Protein AF-A0A438KE58-F1 (afdb_monomer)

Structure (mmCIF, N/CA/C/O backbone):
data_AF-A0A438KE58-F1
#
_entry.id   AF-A0A438KE58-F1
#
loop_
_atom_site.group_PDB
_atom_site.id
_atom_site.type_symbol
_atom_site.label_atom_id
_atom_site.label_alt_id
_atom_site.label_comp_id
_atom_site.label_asym_id
_atom_site.label_entity_id
_atom_site.label_seq_id
_atom_site.pdbx_PDB_ins_code
_atom_site.Cartn_x
_atom_site.Cartn_y
_atom_site.Cartn_z
_atom_site.occupancy
_atom_site.B_iso_or_equiv
_atom_site.auth_seq_id
_atom_site.auth_comp_id
_atom_site.auth_asym_id
_atom_site.auth_atom_id
_atom_site.pdbx_PDB_model_num
ATOM 1 N N . MET A 1 1 ? 18.081 -10.574 -19.092 1.00 64.62 1 MET A N 1
ATOM 2 C CA . MET A 1 1 ? 17.105 -9.478 -18.842 1.00 64.62 1 MET A CA 1
ATOM 3 C C . MET A 1 1 ? 16.365 -9.572 -17.495 1.00 64.62 1 MET A C 1
ATOM 5 O O . MET A 1 1 ? 16.277 -8.553 -16.825 1.00 64.62 1 MET A O 1
ATOM 9 N N . LYS A 1 2 ? 15.866 -10.739 -17.042 1.00 71.25 2 LYS A N 1
ATOM 10 C CA . LYS A 1 2 ? 15.137 -10.864 -15.750 1.00 71.25 2 LYS A CA 1
ATOM 11 C C . LYS A 1 2 ? 15.955 -10.481 -14.502 1.00 71.25 2 LYS A C 1
ATOM 13 O O . LYS A 1 2 ? 15.440 -9.783 -13.637 1.00 71.25 2 LYS A O 1
ATOM 18 N N . LEU A 1 3 ? 17.229 -10.877 -14.424 1.00 78.62 3 LEU A N 1
ATOM 19 C CA . LEU A 1 3 ? 18.096 -10.576 -13.270 1.00 78.62 3 LEU A CA 1
ATOM 20 C C . LEU A 1 3 ? 18.313 -9.066 -13.069 1.00 78.62 3 LEU A C 1
ATOM 22 O O . LEU A 1 3 ? 18.179 -8.574 -11.955 1.00 78.62 3 LEU A O 1
ATOM 26 N N . TRP A 1 4 ? 18.530 -8.315 -14.153 1.00 78.19 4 TRP A N 1
ATOM 27 C CA . TRP A 1 4 ? 18.655 -6.851 -14.127 1.00 78.19 4 TRP A CA 1
ATOM 28 C C . TRP A 1 4 ? 17.380 -6.149 -13.632 1.00 78.19 4 TRP A C 1
ATOM 30 O O . TRP A 1 4 ? 17.443 -5.178 -12.875 1.00 78.19 4 TRP A O 1
ATOM 40 N N . ARG A 1 5 ? 16.198 -6.665 -13.999 1.00 79.38 5 ARG A N 1
ATOM 41 C CA . ARG A 1 5 ? 14.911 -6.153 -13.493 1.00 79.38 5 ARG A CA 1
ATOM 42 C C . ARG A 1 5 ? 14.758 -6.398 -11.993 1.00 79.38 5 ARG A C 1
ATOM 44 O O . ARG A 1 5 ? 14.401 -5.480 -11.264 1.00 79.38 5 ARG A O 1
ATOM 51 N N . ARG A 1 6 ? 15.112 -7.598 -11.526 1.00 80.19 6 ARG A N 1
ATOM 52 C CA . ARG A 1 6 ? 15.089 -7.944 -10.096 1.00 80.19 6 ARG A CA 1
ATOM 53 C C . ARG A 1 6 ? 16.071 -7.100 -9.283 1.00 80.19 6 ARG A C 1
ATOM 55 O O . ARG A 1 6 ? 15.690 -6.559 -8.252 1.00 80.19 6 ARG A O 1
ATOM 62 N N . ALA A 1 7 ? 17.299 -6.926 -9.772 1.00 82.62 7 ALA A N 1
ATOM 63 C CA . ALA A 1 7 ? 18.319 -6.119 -9.104 1.00 82.62 7 ALA A CA 1
ATOM 64 C C . ALA A 1 7 ? 17.919 -4.635 -9.014 1.00 82.62 7 ALA A C 1
ATOM 66 O O . ALA A 1 7 ? 17.989 -4.040 -7.939 1.00 82.62 7 ALA A O 1
ATOM 67 N N . SER A 1 8 ? 17.426 -4.049 -10.113 1.00 84.25 8 SER A N 1
ATOM 68 C CA . SER A 1 8 ? 16.928 -2.663 -10.112 1.00 84.25 8 SER A CA 1
ATOM 69 C C . SER A 1 8 ? 15.706 -2.477 -9.207 1.00 84.25 8 SER A C 1
ATOM 71 O O . SER A 1 8 ? 15.622 -1.475 -8.498 1.00 84.25 8 SER A O 1
ATOM 73 N N . GLY A 1 9 ? 14.791 -3.452 -9.169 1.00 82.50 9 GLY A N 1
ATOM 74 C CA . GLY A 1 9 ? 13.663 -3.466 -8.237 1.00 82.50 9 GLY A CA 1
ATOM 75 C C . GLY A 1 9 ? 14.113 -3.499 -6.774 1.00 82.50 9 GLY A C 1
ATOM 76 O O . GLY A 1 9 ? 13.676 -2.675 -5.973 1.00 82.50 9 GLY A O 1
ATOM 77 N N . ALA A 1 10 ? 15.067 -4.372 -6.439 1.00 86.00 10 ALA A N 1
ATOM 78 C CA . ALA A 1 10 ? 15.630 -4.454 -5.093 1.00 86.00 10 ALA A CA 1
ATOM 79 C C . ALA A 1 10 ? 16.325 -3.149 -4.665 1.00 86.00 10 ALA A C 1
ATOM 81 O O . ALA A 1 10 ? 16.198 -2.727 -3.514 1.00 86.00 10 ALA A O 1
ATOM 82 N N . LEU A 1 11 ? 17.028 -2.477 -5.583 1.00 86.31 11 LEU A N 1
ATOM 83 C CA . LEU A 1 11 ? 17.664 -1.189 -5.300 1.00 86.31 11 LEU A CA 1
ATOM 84 C C . LEU A 1 11 ? 16.627 -0.084 -5.045 1.00 86.31 11 LEU A C 1
ATOM 86 O O . LEU A 1 11 ? 16.767 0.682 -4.090 1.00 86.31 11 LEU A O 1
ATOM 90 N N . LYS A 1 12 ? 15.549 -0.040 -5.842 1.00 88.62 12 LYS A N 1
ATOM 91 C CA . LYS A 1 12 ? 14.422 0.882 -5.620 1.00 88.62 12 LYS A CA 1
ATOM 92 C C . LYS A 1 12 ? 13.759 0.651 -4.264 1.00 88.62 12 LYS A C 1
ATOM 94 O O . LYS A 1 12 ? 13.416 1.620 -3.585 1.00 88.62 12 LYS A O 1
ATOM 99 N N . ASP A 1 13 ? 13.599 -0.606 -3.859 1.00 88.50 13 ASP A N 1
ATOM 100 C CA . ASP A 1 13 ? 13.017 -0.961 -2.561 1.00 88.50 13 ASP A CA 1
ATOM 101 C C . ASP A 1 13 ? 13.906 -0.482 -1.415 1.00 88.50 13 ASP A C 1
ATOM 103 O O . ASP A 1 13 ? 13.416 0.183 -0.503 1.00 88.50 13 ASP A O 1
ATOM 107 N N . LYS A 1 14 ? 15.222 -0.720 -1.500 1.00 87.25 14 LYS A N 1
ATOM 108 C CA . LYS A 1 14 ? 16.193 -0.224 -0.511 1.00 87.25 14 LYS A CA 1
ATOM 109 C C . LYS A 1 14 ? 16.170 1.297 -0.388 1.00 87.25 14 LYS A C 1
ATOM 111 O O . LYS A 1 14 ? 16.077 1.801 0.728 1.00 87.25 14 LYS A O 1
ATOM 116 N N . ASN A 1 15 ? 16.187 2.018 -1.509 1.00 88.00 15 ASN A N 1
ATOM 117 C CA . ASN A 1 15 ? 16.133 3.479 -1.486 1.00 88.00 15 ASN A CA 1
ATOM 118 C C . ASN A 1 15 ? 14.816 3.991 -0.881 1.00 88.00 15 ASN A C 1
ATOM 120 O O . ASN A 1 15 ? 14.814 4.895 -0.053 1.00 88.00 15 ASN A O 1
ATOM 124 N N . SER A 1 16 ? 13.691 3.361 -1.231 1.00 82.88 16 SER A N 1
ATOM 125 C CA . SER A 1 16 ? 12.382 3.734 -0.679 1.00 82.88 16 SER A CA 1
ATOM 126 C C . SER A 1 16 ? 12.319 3.508 0.833 1.00 82.88 16 SER A C 1
ATOM 128 O O . SER A 1 16 ? 11.784 4.347 1.548 1.00 82.88 16 SER A O 1
ATOM 130 N N . MET A 1 17 ? 12.890 2.404 1.332 1.00 87.19 17 MET A N 1
ATOM 131 C CA . MET A 1 17 ? 12.962 2.135 2.772 1.00 87.19 17 MET A CA 1
ATOM 132 C C . MET A 1 17 ? 13.848 3.145 3.503 1.00 87.19 17 MET A C 1
ATOM 134 O O . MET A 1 17 ? 13.478 3.585 4.589 1.00 87.19 17 MET A O 1
ATOM 138 N N . LEU A 1 18 ? 14.986 3.531 2.916 1.00 83.06 18 LEU A N 1
ATOM 139 C CA . LEU A 1 18 ? 15.854 4.565 3.484 1.00 83.06 18 LEU A CA 1
ATOM 140 C C . LEU A 1 18 ? 15.115 5.903 3.575 1.00 83.06 18 LEU A C 1
ATOM 142 O O . LEU A 1 18 ? 15.060 6.493 4.651 1.00 83.06 18 LEU A O 1
ATOM 146 N N . ILE A 1 19 ? 14.461 6.334 2.494 1.00 82.94 19 ILE A N 1
ATOM 147 C CA . ILE A 1 19 ? 13.668 7.571 2.487 1.00 82.94 19 ILE A CA 1
ATOM 148 C C . ILE A 1 19 ? 12.548 7.511 3.533 1.00 82.94 19 ILE A C 1
ATOM 150 O O . ILE A 1 19 ? 12.403 8.451 4.309 1.00 82.94 19 ILE A O 1
ATOM 154 N N . ALA A 1 20 ? 11.804 6.403 3.609 1.00 81.44 20 ALA A N 1
ATOM 155 C CA . ALA A 1 20 ? 10.745 6.222 4.605 1.00 81.44 20 ALA A CA 1
ATOM 156 C C . ALA A 1 20 ? 11.286 6.299 6.044 1.00 81.44 20 ALA A C 1
ATOM 158 O O . ALA A 1 20 ? 10.697 6.946 6.908 1.00 81.44 20 ALA A O 1
ATOM 159 N N . SER A 1 21 ? 12.453 5.698 6.301 1.00 79.88 21 SER A N 1
ATOM 160 C CA . SER A 1 21 ? 13.091 5.757 7.620 1.00 79.88 21 SER A CA 1
ATOM 161 C C . SER A 1 21 ? 13.545 7.169 8.011 1.00 79.88 21 SER A C 1
ATOM 163 O O . SER A 1 21 ? 13.507 7.510 9.191 1.00 79.88 21 SER A O 1
ATOM 165 N N . LEU A 1 22 ? 13.925 8.003 7.035 1.00 76.75 22 LEU A N 1
ATOM 166 C CA . LEU A 1 22 ? 14.417 9.367 7.256 1.00 76.75 22 LEU A CA 1
ATOM 167 C C . LEU A 1 22 ? 13.285 10.402 7.332 1.00 76.75 22 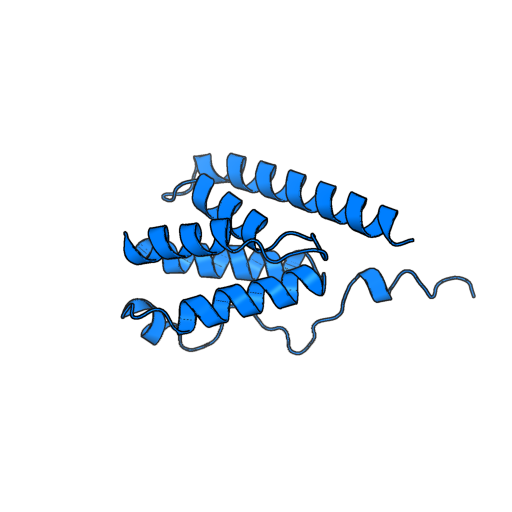LEU A C 1
ATOM 169 O O . LEU A 1 22 ? 13.313 11.282 8.191 1.00 76.75 22 LEU A O 1
ATOM 173 N N . SER A 1 23 ? 12.261 10.277 6.480 1.00 64.38 23 SER A N 1
ATOM 174 C CA . SER A 1 23 ? 11.092 11.174 6.450 1.00 64.38 23 SER A CA 1
ATOM 175 C C . SER A 1 23 ? 10.288 11.136 7.756 1.00 64.38 23 SER A C 1
ATOM 177 O O . SER A 1 23 ? 9.549 12.065 8.077 1.00 64.38 23 SER A O 1
ATOM 179 N N . SER A 1 24 ? 10.472 10.074 8.537 1.00 57.56 24 SER A N 1
ATOM 180 C CA . SER A 1 24 ? 9.826 9.851 9.821 1.00 57.56 24 SER A CA 1
ATOM 181 C C . SER A 1 24 ? 10.236 10.812 10.934 1.00 57.56 24 SER A C 1
ATOM 183 O O . SER A 1 24 ? 9.518 10.874 11.930 1.00 57.56 24 SER A O 1
ATOM 185 N N . ARG A 1 25 ? 11.338 11.566 10.813 1.00 57.75 25 ARG A N 1
ATOM 186 C CA . ARG A 1 25 ? 11.756 12.482 11.892 1.00 57.75 25 ARG A CA 1
ATOM 187 C C . ARG A 1 25 ? 10.712 13.576 12.179 1.00 57.75 25 ARG A C 1
ATOM 189 O O . ARG A 1 25 ? 10.700 14.110 13.280 1.00 57.75 25 ARG A O 1
ATOM 196 N N . ASN A 1 26 ? 9.814 13.839 11.224 1.00 56.25 26 ASN A N 1
ATOM 197 C CA . ASN A 1 26 ? 8.777 14.872 11.303 1.00 56.25 26 ASN A CA 1
ATOM 198 C C . ASN A 1 26 ? 7.340 14.314 11.224 1.00 56.25 26 ASN A C 1
ATOM 200 O O . ASN A 1 26 ? 6.390 15.091 11.159 1.00 56.25 26 ASN A O 1
ATOM 204 N N . ALA A 1 27 ? 7.161 12.989 11.183 1.00 60.31 27 ALA A N 1
ATOM 205 C CA . ALA A 1 27 ? 5.849 12.365 11.030 1.00 60.31 27 ALA A CA 1
ATOM 206 C C . ALA A 1 27 ? 5.329 11.823 12.377 1.00 60.31 27 ALA A C 1
ATOM 208 O O . ALA A 1 27 ? 6.089 11.179 13.097 1.00 60.31 27 ALA A O 1
ATOM 209 N N . PRO A 1 28 ? 4.038 12.000 12.716 1.00 64.31 28 PRO A N 1
ATOM 210 C CA . PRO A 1 28 ? 3.464 11.499 13.969 1.00 64.31 28 PRO A CA 1
ATOM 211 C C . PRO A 1 28 ? 3.240 9.971 14.009 1.00 64.31 28 PRO A C 1
ATOM 213 O O . PRO A 1 28 ? 2.675 9.462 14.973 1.00 64.31 28 PRO A O 1
ATOM 216 N N . TRP A 1 29 ? 3.654 9.219 12.982 1.00 70.06 29 TRP A N 1
ATOM 217 C CA . TRP A 1 29 ? 3.482 7.763 12.881 1.00 70.06 29 TRP A CA 1
ATOM 218 C C . TRP A 1 29 ? 4.819 7.018 12.833 1.00 70.06 29 TRP A C 1
ATOM 220 O O . TRP A 1 29 ? 5.856 7.562 12.467 1.00 70.06 29 TRP A O 1
ATOM 230 N N . ASN A 1 30 ? 4.790 5.734 13.202 1.00 76.44 30 ASN A N 1
ATOM 231 C CA . ASN A 1 30 ? 5.993 4.914 13.319 1.00 76.44 30 ASN A CA 1
ATOM 232 C C . ASN A 1 30 ? 6.688 4.706 11.948 1.00 76.44 30 ASN A C 1
ATOM 234 O O . ASN A 1 30 ? 6.048 4.171 11.038 1.00 76.44 30 ASN A O 1
ATOM 238 N N . PRO A 1 31 ? 8.001 4.989 11.806 1.00 76.44 31 PRO A N 1
ATOM 239 C CA . PRO A 1 31 ? 8.762 4.769 10.562 1.00 76.44 31 PRO A CA 1
ATOM 240 C C . PRO A 1 31 ? 8.675 3.329 10.055 1.00 76.44 31 PRO A C 1
ATOM 242 O O . PRO A 1 31 ? 8.703 3.050 8.854 1.00 76.44 31 PRO A O 1
ATOM 245 N N . ARG A 1 32 ? 8.567 2.378 10.988 1.00 85.62 32 ARG A N 1
ATOM 246 C CA . ARG A 1 32 ? 8.477 0.949 10.682 1.00 85.62 32 ARG A CA 1
ATOM 247 C C . ARG A 1 32 ? 7.199 0.616 9.917 1.00 85.62 32 ARG A C 1
ATOM 249 O O . ARG A 1 32 ? 7.180 -0.391 9.211 1.00 85.62 32 ARG A O 1
ATOM 256 N N . PHE A 1 33 ? 6.160 1.445 10.017 1.00 91.31 33 PHE A N 1
ATOM 257 C CA . PHE A 1 33 ? 4.899 1.232 9.321 1.00 91.31 33 PHE A CA 1
ATOM 258 C C . PHE A 1 33 ? 5.061 1.362 7.802 1.00 91.31 33 PHE A C 1
ATOM 260 O O . PHE A 1 33 ? 4.797 0.406 7.074 1.00 91.31 33 PHE A O 1
ATOM 267 N N . GLU A 1 34 ? 5.602 2.484 7.320 1.00 91.25 34 GLU A N 1
ATOM 268 C CA . GLU A 1 34 ? 5.832 2.708 5.884 1.00 91.25 34 GLU A CA 1
ATOM 269 C C . GLU A 1 34 ? 6.818 1.700 5.288 1.00 91.25 34 GLU A C 1
ATOM 271 O O . GLU A 1 34 ? 6.591 1.157 4.204 1.00 91.25 34 GLU A O 1
ATOM 276 N N . VAL A 1 35 ? 7.875 1.361 6.031 1.00 93.19 35 VAL A N 1
ATOM 277 C CA . VAL A 1 35 ? 8.820 0.308 5.629 1.00 93.19 35 VAL A CA 1
ATOM 278 C C . VAL A 1 35 ? 8.112 -1.041 5.466 1.00 93.19 35 VAL A C 1
ATOM 280 O O . VAL A 1 35 ? 8.411 -1.784 4.530 1.00 93.19 35 VAL A O 1
ATOM 283 N N . THR A 1 36 ? 7.152 -1.364 6.336 1.00 95.75 36 THR A N 1
ATOM 284 C CA . THR A 1 36 ? 6.370 -2.606 6.234 1.00 95.75 36 THR A CA 1
ATOM 285 C C . THR A 1 36 ? 5.482 -2.600 4.985 1.00 95.75 36 THR A C 1
ATOM 287 O O . THR A 1 36 ? 5.416 -3.615 4.293 1.00 95.75 36 THR A O 1
ATOM 290 N N . ILE A 1 37 ? 4.884 -1.457 4.627 1.00 95.38 37 ILE A N 1
ATOM 291 C CA . ILE A 1 37 ? 4.107 -1.297 3.382 1.00 95.38 37 ILE A CA 1
ATOM 292 C C . ILE A 1 37 ? 5.002 -1.513 2.155 1.00 95.38 37 ILE A C 1
ATOM 294 O O . ILE A 1 37 ? 4.624 -2.235 1.230 1.00 95.38 37 ILE A O 1
ATOM 298 N N . ILE A 1 38 ? 6.211 -0.941 2.151 1.00 95.31 38 ILE A N 1
ATOM 299 C CA . ILE A 1 38 ? 7.183 -1.119 1.060 1.00 95.31 38 ILE A CA 1
ATOM 300 C C . ILE A 1 38 ? 7.583 -2.592 0.919 1.00 95.31 38 ILE A C 1
ATOM 302 O O . ILE A 1 38 ? 7.646 -3.095 -0.201 1.00 95.31 38 ILE A O 1
ATOM 306 N N . LYS A 1 39 ? 7.804 -3.302 2.032 1.00 95.38 39 LYS A N 1
ATOM 307 C CA . LYS A 1 39 ? 8.123 -4.740 2.014 1.00 95.38 39 LYS A CA 1
ATOM 308 C C . LYS A 1 39 ? 6.958 -5.588 1.501 1.00 95.38 39 LYS A C 1
ATOM 310 O O . LYS A 1 39 ? 7.162 -6.437 0.633 1.00 95.38 39 LYS A O 1
ATOM 315 N N . ALA A 1 40 ? 5.740 -5.305 1.966 1.00 96.56 40 ALA A N 1
ATOM 316 C CA . ALA A 1 40 ? 4.514 -5.950 1.490 1.00 96.56 40 ALA A CA 1
ATOM 317 C C . ALA A 1 40 ? 4.288 -5.738 -0.022 1.00 96.56 40 ALA A C 1
ATOM 319 O O . ALA A 1 40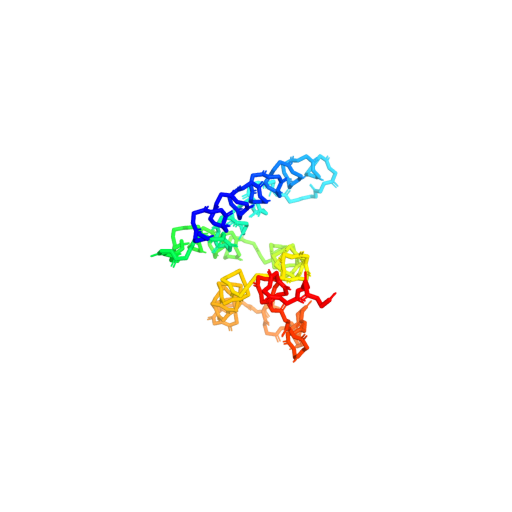 ? 3.749 -6.607 -0.704 1.00 96.56 40 ALA A O 1
ATOM 320 N N . THR A 1 41 ? 4.756 -4.606 -0.558 1.00 96.69 41 THR A N 1
ATOM 321 C CA . THR A 1 41 ? 4.637 -4.206 -1.971 1.00 96.69 41 THR A CA 1
ATOM 322 C C . THR A 1 41 ? 5.990 -4.186 -2.695 1.00 96.69 41 THR A C 1
ATOM 324 O O . THR A 1 41 ? 6.254 -3.336 -3.547 1.00 96.69 41 THR A O 1
ATOM 327 N N . SER A 1 42 ? 6.879 -5.117 -2.347 1.00 94.81 42 SER A N 1
ATOM 328 C CA . SER A 1 42 ? 8.211 -5.229 -2.952 1.00 94.81 42 SER A CA 1
ATOM 329 C C . SER A 1 42 ? 8.166 -5.662 -4.421 1.00 94.81 42 SER A C 1
ATOM 331 O O . SER A 1 42 ? 7.206 -6.293 -4.877 1.00 94.81 42 SER A O 1
ATOM 333 N N . HIS A 1 43 ? 9.254 -5.412 -5.152 1.00 92.94 43 HIS A N 1
ATOM 334 C CA . HIS A 1 43 ? 9.420 -5.853 -6.546 1.00 92.94 43 HIS A CA 1
ATOM 335 C C . HIS A 1 43 ? 9.642 -7.368 -6.707 1.00 92.94 43 HIS A C 1
ATOM 337 O O . HIS A 1 43 ? 9.885 -7.834 -7.819 1.00 92.94 43 HIS A O 1
ATOM 343 N N . ASP A 1 44 ? 9.594 -8.146 -5.624 1.00 91.75 44 ASP A N 1
ATOM 344 C CA . ASP A 1 44 ? 9.829 -9.587 -5.672 1.00 91.75 44 ASP A CA 1
ATOM 345 C C . ASP A 1 44 ? 8.706 -10.322 -6.424 1.00 91.75 44 ASP A C 1
ATOM 347 O O . ASP A 1 44 ? 7.611 -10.516 -5.903 1.00 91.75 44 ASP A O 1
ATOM 351 N N . GLU A 1 45 ? 8.972 -10.749 -7.654 1.00 89.69 45 GLU A N 1
ATOM 352 C CA . GLU A 1 45 ? 8.023 -11.510 -8.478 1.00 89.69 45 GLU A CA 1
ATOM 353 C C . GLU A 1 45 ? 7.743 -12.922 -7.944 1.00 89.69 45 GLU A C 1
ATOM 355 O O . GLU A 1 45 ? 6.763 -13.538 -8.350 1.00 89.69 45 GLU A O 1
ATOM 360 N N . SER A 1 46 ? 8.609 -13.464 -7.081 1.00 89.38 46 SER A N 1
ATOM 361 C CA . SER A 1 46 ? 8.534 -14.872 -6.675 1.00 89.38 46 SER A CA 1
ATOM 362 C C . SER A 1 46 ? 7.500 -15.144 -5.585 1.00 89.38 46 SER A C 1
ATOM 364 O O . SER A 1 46 ? 7.080 -16.288 -5.423 1.00 89.38 46 SER A O 1
ATOM 366 N N . LYS A 1 47 ? 7.090 -14.113 -4.832 1.00 90.75 47 LYS A N 1
ATOM 367 C CA . LYS A 1 47 ? 6.185 -14.270 -3.690 1.00 90.75 47 LYS A CA 1
ATOM 368 C C . LYS A 1 47 ? 5.442 -12.994 -3.310 1.00 90.75 47 LYS A C 1
ATOM 370 O O . LYS A 1 47 ? 5.897 -11.86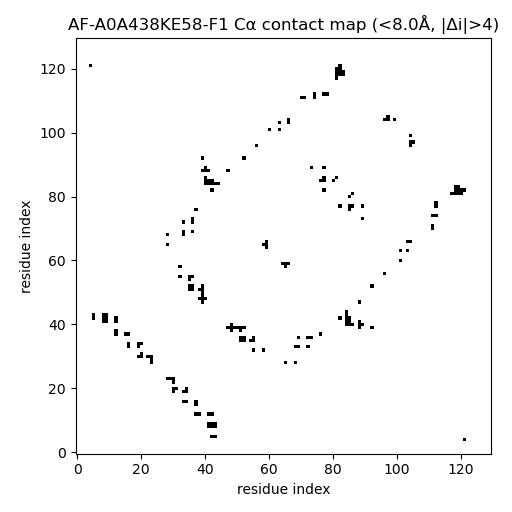9 -3.538 1.00 90.75 47 LYS A O 1
ATOM 375 N N . VAL A 1 48 ? 4.318 -13.193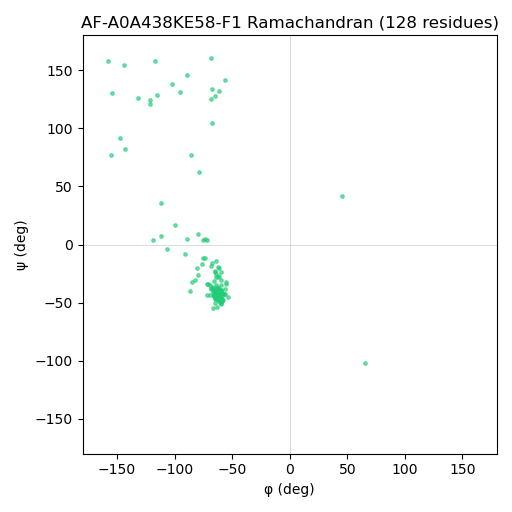 -2.629 1.00 92.00 48 VAL A N 1
ATOM 376 C CA . VAL A 1 48 ? 3.614 -12.161 -1.863 1.00 92.00 48 VAL A CA 1
ATOM 377 C C . VAL A 1 48 ? 4.058 -12.258 -0.403 1.00 92.00 48 VAL A C 1
ATOM 379 O O . VAL A 1 48 ? 4.091 -13.342 0.174 1.00 92.00 48 VAL A O 1
ATOM 382 N N . ASP A 1 49 ? 4.431 -11.129 0.197 1.00 94.69 49 ASP A N 1
ATOM 383 C CA . ASP A 1 49 ? 4.932 -11.083 1.573 1.00 94.69 49 ASP A CA 1
ATOM 384 C C . ASP A 1 49 ? 3.773 -10.974 2.576 1.00 94.69 49 ASP A C 1
ATOM 386 O O . ASP A 1 49 ? 3.463 -9.903 3.106 1.00 94.69 49 ASP A O 1
ATOM 390 N N . TYR A 1 50 ? 3.098 -12.103 2.804 1.00 93.81 50 TYR A N 1
ATOM 391 C CA . TYR A 1 50 ? 1.939 -12.178 3.696 1.00 93.81 50 TYR A CA 1
ATOM 392 C C . TYR A 1 50 ? 2.266 -11.816 5.148 1.00 93.81 50 TYR A C 1
ATOM 394 O O . TYR A 1 50 ? 1.394 -11.320 5.855 1.00 93.81 50 TYR A O 1
ATOM 402 N N . GLU A 1 51 ? 3.507 -12.002 5.596 1.00 95.50 51 GLU A N 1
ATOM 403 C CA . GLU A 1 51 ?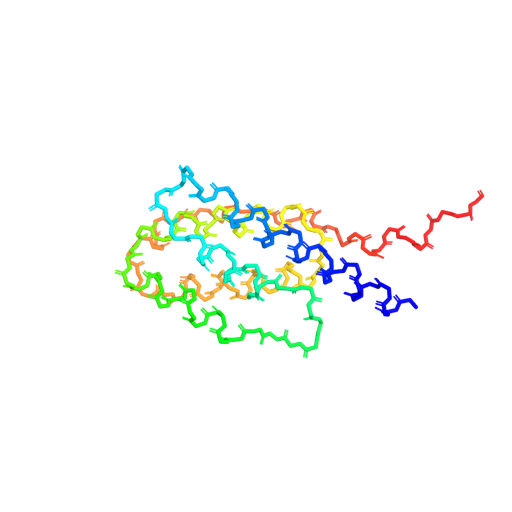 3.918 -11.657 6.960 1.00 95.50 51 GLU A CA 1
ATOM 404 C C . GLU A 1 51 ? 3.935 -10.142 7.180 1.00 95.50 51 GLU A C 1
ATOM 406 O O . GLU A 1 51 ? 3.411 -9.639 8.178 1.00 95.50 51 GLU A O 1
ATOM 411 N N . ASN A 1 52 ? 4.468 -9.383 6.219 1.00 96.19 52 ASN A N 1
ATOM 412 C CA . ASN A 1 52 ? 4.403 -7.926 6.291 1.00 96.19 52 ASN A CA 1
ATOM 413 C C . A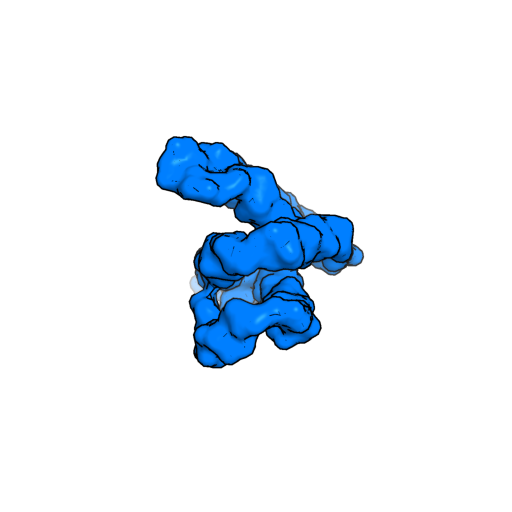SN A 1 52 ? 2.979 -7.399 6.057 1.00 96.19 52 ASN A C 1
ATOM 415 O O . ASN A 1 52 ? 2.582 -6.446 6.726 1.00 96.19 52 ASN A O 1
ATOM 419 N N . ILE A 1 53 ? 2.174 -8.050 5.209 1.00 95.69 53 ILE A N 1
ATOM 420 C CA . ILE A 1 53 ? 0.742 -7.728 5.059 1.00 95.69 53 ILE A CA 1
ATOM 421 C C . ILE A 1 53 ? -0.004 -7.899 6.395 1.00 95.69 53 ILE A C 1
ATOM 423 O O . ILE A 1 53 ? -0.690 -6.976 6.836 1.00 95.69 53 ILE A O 1
ATOM 427 N N . LYS A 1 54 ? 0.176 -9.034 7.087 1.00 95.69 54 LYS A N 1
ATOM 428 C CA . LYS A 1 54 ? -0.408 -9.277 8.419 1.00 95.69 54 LYS A CA 1
ATOM 429 C C . LYS A 1 54 ? 0.012 -8.206 9.422 1.00 95.69 54 LYS A C 1
ATOM 431 O O . LYS A 1 54 ? -0.833 -7.709 10.162 1.00 95.69 54 LYS A O 1
ATOM 436 N N . ARG A 1 55 ? 1.292 -7.803 9.425 1.00 95.44 55 ARG A N 1
ATOM 437 C CA . ARG A 1 55 ? 1.752 -6.691 10.272 1.00 95.44 55 ARG A CA 1
ATOM 438 C C . ARG A 1 55 ? 1.003 -5.404 9.969 1.00 95.44 55 ARG A C 1
ATOM 440 O O . ARG A 1 55 ? 0.536 -4.781 10.913 1.00 95.44 55 ARG A O 1
ATOM 447 N N . VAL A 1 56 ? 0.876 -5.006 8.699 1.00 95.25 56 VAL A N 1
ATOM 448 C CA . VAL A 1 56 ? 0.134 -3.787 8.321 1.00 95.25 56 VAL A CA 1
ATOM 449 C C . VAL A 1 56 ? -1.283 -3.814 8.897 1.00 95.25 56 VAL A C 1
ATOM 451 O O . VAL A 1 56 ? -1.705 -2.827 9.498 1.00 95.25 56 VAL A O 1
ATOM 454 N N . PHE A 1 57 ? -1.985 -4.946 8.796 1.00 94.69 57 PHE A N 1
ATOM 455 C CA . PHE A 1 57 ? -3.319 -5.078 9.383 1.00 94.69 57 PHE A CA 1
ATOM 456 C C . PHE A 1 57 ? -3.313 -5.046 10.910 1.00 94.69 57 PHE A C 1
ATOM 458 O O . PHE A 1 57 ? -4.199 -4.428 11.489 1.00 94.69 57 PHE A O 1
ATOM 465 N N . ALA A 1 58 ? -2.307 -5.618 11.574 1.00 93.94 58 ALA A N 1
ATOM 466 C CA . ALA A 1 58 ? -2.179 -5.518 13.028 1.00 93.94 58 ALA A CA 1
ATOM 467 C C . ALA A 1 58 ? -2.074 -4.054 13.499 1.00 93.94 58 ALA A C 1
ATOM 469 O O . ALA A 1 58 ? -2.745 -3.674 14.454 1.00 93.94 58 ALA A O 1
ATOM 470 N N . TRP A 1 59 ? -1.309 -3.207 12.797 1.00 93.00 59 TRP A N 1
ATOM 471 C CA . TRP A 1 59 ? -1.264 -1.763 13.078 1.00 93.00 59 TRP A CA 1
ATOM 472 C C . TRP A 1 59 ? -2.618 -1.090 12.845 1.00 93.00 59 TRP A C 1
ATOM 474 O O . TRP A 1 59 ? -3.056 -0.286 13.665 1.00 93.00 59 TRP A O 1
ATOM 484 N N . LEU A 1 60 ? -3.293 -1.442 11.749 1.00 92.25 60 LEU A N 1
ATOM 485 C CA . LEU A 1 60 ? -4.595 -0.880 11.395 1.00 92.25 60 LEU A CA 1
ATOM 486 C C . LEU A 1 60 ? -5.680 -1.234 12.429 1.00 92.25 60 LEU A C 1
ATOM 488 O O . LEU A 1 60 ? -6.496 -0.383 12.773 1.00 92.25 60 LEU A O 1
ATOM 492 N N . HIS A 1 61 ? -5.656 -2.461 12.958 1.00 90.88 61 HIS A N 1
ATOM 493 C CA . HIS A 1 61 ? -6.534 -2.903 14.044 1.00 90.88 61 HIS A CA 1
ATOM 494 C C . HIS A 1 61 ? -6.169 -2.281 15.396 1.00 90.88 61 HIS A C 1
ATOM 496 O O . HIS A 1 61 ? -7.064 -2.008 16.189 1.00 90.88 61 HIS A O 1
ATOM 502 N N . ALA A 1 62 ? -4.881 -2.035 15.657 1.00 91.69 62 ALA A N 1
ATOM 503 C CA . ALA A 1 62 ? -4.435 -1.388 16.888 1.00 91.69 62 ALA A CA 1
ATOM 504 C C . ALA A 1 62 ? -4.864 0.085 16.962 1.00 91.69 62 ALA A C 1
ATOM 506 O O . ALA A 1 62 ? -5.199 0.575 18.038 1.00 91.69 62 ALA A O 1
ATOM 507 N N . SER A 1 63 ? -4.852 0.806 15.834 1.00 90.06 63 SER A N 1
ATOM 508 C CA . SER A 1 63 ? -5.389 2.164 15.771 1.00 90.06 63 SER A CA 1
ATOM 509 C C . SER A 1 63 ? -5.851 2.546 14.359 1.00 90.06 63 SER A C 1
ATOM 511 O O . SER A 1 63 ? -5.066 2.472 13.406 1.00 90.06 63 SER A O 1
ATOM 513 N N . PRO A 1 64 ? -7.078 3.080 14.203 1.00 88.00 64 PRO A N 1
ATOM 514 C CA . PRO A 1 64 ? -7.565 3.564 12.913 1.00 88.00 64 PRO A CA 1
ATOM 515 C C . PRO A 1 64 ? -6.761 4.765 12.382 1.00 88.00 64 PRO A C 1
ATOM 517 O O . PRO A 1 64 ? -6.834 5.068 11.191 1.00 88.00 64 PRO A O 1
ATOM 520 N N . ALA A 1 65 ? -5.941 5.419 13.218 1.00 89.75 65 ALA A N 1
ATOM 521 C CA . ALA A 1 65 ? -5.049 6.501 12.798 1.00 89.75 65 ALA A CA 1
ATOM 522 C C . ALA A 1 65 ? -4.028 6.061 11.730 1.00 89.75 65 ALA A C 1
ATOM 524 O O . ALA A 1 65 ? -3.571 6.891 10.944 1.00 89.75 65 ALA A O 1
ATOM 525 N N . TYR A 1 66 ?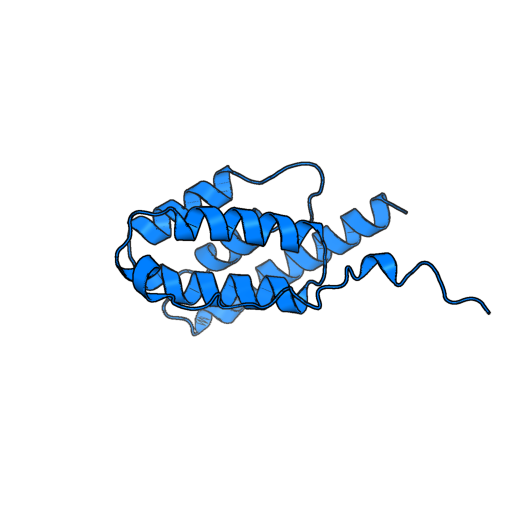 -3.711 4.762 11.647 1.00 91.50 66 TYR A N 1
ATOM 526 C CA . TYR A 1 66 ? -2.810 4.209 10.630 1.00 91.50 66 TYR A CA 1
ATOM 527 C C . TYR A 1 66 ? -3.439 4.101 9.236 1.00 91.50 66 TYR A C 1
ATOM 529 O O . TYR A 1 66 ? -2.708 3.909 8.262 1.00 91.50 66 TYR A O 1
ATOM 537 N N . LEU A 1 67 ? -4.759 4.282 9.100 1.00 92.50 67 LEU A N 1
ATOM 538 C CA . LEU A 1 67 ? -5.431 4.202 7.805 1.00 92.50 67 LEU A CA 1
ATOM 539 C C . LEU A 1 67 ? -4.939 5.296 6.852 1.00 92.50 67 LEU A C 1
ATOM 541 O O . LEU A 1 67 ? -4.471 4.998 5.760 1.00 92.50 67 LEU A O 1
ATOM 545 N N . LYS A 1 68 ? -4.974 6.567 7.259 1.00 90.94 68 LYS A N 1
ATOM 546 C CA . LYS A 1 68 ? -4.573 7.678 6.378 1.00 90.94 68 LYS A CA 1
ATOM 547 C C . LYS A 1 68 ? -3.103 7.573 5.914 1.00 90.94 68 LYS A C 1
ATOM 549 O O . LYS A 1 68 ? -2.872 7.695 4.708 1.00 90.94 68 LYS A O 1
ATOM 554 N N . PRO A 1 69 ? -2.119 7.282 6.790 1.00 91.50 69 PRO A N 1
ATOM 555 C CA . PRO A 1 69 ? -0.744 7.002 6.372 1.00 91.50 69 PRO A CA 1
ATOM 556 C C . PRO A 1 69 ? -0.629 5.798 5.431 1.00 91.50 69 PRO A C 1
ATOM 558 O O . PRO A 1 69 ? 0.111 5.872 4.455 1.00 91.50 69 PRO A O 1
ATOM 561 N N . LEU A 1 70 ? -1.391 4.721 5.664 1.00 94.06 70 LEU A N 1
ATOM 562 C CA . LEU A 1 70 ? -1.403 3.544 4.788 1.00 94.06 70 LEU A CA 1
ATOM 563 C C . LEU A 1 70 ? -1.836 3.909 3.372 1.00 94.06 70 LEU A C 1
ATOM 565 O O . LEU A 1 70 ? -1.138 3.591 2.412 1.00 94.06 70 LEU A O 1
ATOM 569 N N . LEU A 1 71 ? -2.971 4.601 3.256 1.00 94.12 71 LEU A N 1
ATOM 570 C CA . LEU A 1 71 ? -3.534 5.041 1.982 1.00 94.12 71 LEU A CA 1
ATOM 571 C C . LEU A 1 71 ? -2.557 5.958 1.232 1.00 94.12 71 LEU A C 1
ATOM 573 O O . LEU A 1 71 ? -2.333 5.771 0.036 1.00 94.12 71 LEU A O 1
ATOM 577 N N . SER A 1 72 ? -1.942 6.906 1.944 1.00 92.44 72 SER A N 1
ATOM 578 C CA . SER A 1 72 ? -0.968 7.851 1.387 1.00 92.44 72 SER A CA 1
ATOM 579 C C . SER A 1 72 ? 0.310 7.158 0.901 1.00 92.44 72 SER A C 1
ATOM 581 O O . SER A 1 72 ? 0.726 7.337 -0.250 1.00 92.44 72 SER A O 1
ATOM 583 N N . ALA A 1 73 ? 0.910 6.316 1.748 1.00 93.06 73 ALA A N 1
ATOM 584 C CA . ALA A 1 73 ? 2.128 5.584 1.422 1.00 93.06 73 ALA A CA 1
ATOM 585 C C . ALA A 1 73 ? 1.893 4.622 0.253 1.00 93.06 73 ALA A C 1
ATOM 587 O O . ALA A 1 73 ? 2.691 4.574 -0.684 1.00 93.06 73 ALA A O 1
ATOM 588 N N . LEU A 1 74 ? 0.767 3.904 0.265 1.00 95.00 74 LEU A N 1
ATOM 589 C CA . LEU A 1 74 ? 0.400 2.983 -0.801 1.00 95.00 74 LEU A CA 1
ATOM 590 C C . LEU A 1 74 ? 0.127 3.713 -2.121 1.00 95.00 74 LEU A C 1
ATOM 592 O O . LEU A 1 74 ? 0.637 3.297 -3.158 1.00 95.00 74 LEU A O 1
ATOM 596 N N . SER A 1 75 ? -0.605 4.829 -2.092 1.00 94.25 75 SER A N 1
ATOM 597 C CA . SER A 1 75 ? -0.853 5.645 -3.287 1.00 94.25 75 SER A CA 1
ATOM 598 C C . SER A 1 75 ? 0.450 6.175 -3.891 1.00 94.25 75 SER A C 1
ATOM 600 O O . SER A 1 75 ? 0.735 5.945 -5.069 1.00 94.25 75 SER A O 1
ATOM 602 N N . THR A 1 76 ? 1.315 6.762 -3.057 1.00 92.44 76 THR A N 1
ATOM 603 C CA . THR A 1 76 ? 2.643 7.242 -3.471 1.00 92.44 76 THR A CA 1
ATOM 604 C C . THR A 1 76 ? 3.469 6.120 -4.096 1.00 92.44 76 THR A C 1
ATOM 606 O O . THR A 1 76 ? 4.135 6.307 -5.119 1.00 92.44 76 THR A O 1
ATOM 609 N N . ARG A 1 77 ? 3.419 4.928 -3.495 1.00 92.00 77 ARG A N 1
ATOM 610 C CA . ARG A 1 77 ? 4.140 3.749 -3.967 1.00 92.00 77 ARG A CA 1
ATOM 611 C C . ARG A 1 77 ? 3.674 3.315 -5.354 1.00 92.00 77 ARG A C 1
ATOM 613 O O . ARG A 1 77 ? 4.517 3.073 -6.222 1.00 92.00 77 ARG A O 1
ATOM 620 N N . LEU A 1 78 ? 2.361 3.249 -5.561 1.00 92.75 78 LEU A N 1
ATOM 621 C CA . LEU A 1 78 ? 1.738 2.856 -6.824 1.00 92.75 78 LEU A CA 1
ATOM 622 C C . LEU A 1 78 ? 2.014 3.864 -7.946 1.00 92.75 78 LEU A C 1
ATOM 624 O O . LEU A 1 78 ? 2.339 3.453 -9.059 1.00 92.75 78 LEU A O 1
ATOM 628 N N . GLN A 1 79 ? 1.976 5.161 -7.636 1.00 90.38 79 GLN A N 1
ATOM 629 C CA . GLN A 1 79 ? 2.242 6.231 -8.601 1.00 90.38 79 GLN A CA 1
ATOM 630 C C . GLN A 1 79 ? 3.720 6.327 -9.001 1.00 90.38 79 GLN A C 1
ATOM 632 O O . GLN A 1 79 ? 4.025 6.501 -10.176 1.00 90.38 79 GLN A O 1
ATOM 637 N N . LYS A 1 80 ? 4.656 6.221 -8.047 1.00 87.62 80 LYS A N 1
ATOM 638 C CA . LYS A 1 80 ? 6.087 6.455 -8.328 1.00 87.62 80 LYS A CA 1
ATOM 639 C C . LYS A 1 80 ? 6.803 5.253 -8.933 1.00 87.62 80 LYS A C 1
ATOM 641 O O . LYS A 1 80 ? 7.787 5.414 -9.649 1.00 87.62 80 LYS A O 1
ATOM 646 N N . THR A 1 81 ? 6.368 4.041 -8.597 1.00 85.81 81 THR A N 1
ATOM 647 C CA . THR A 1 81 ? 7.149 2.838 -8.914 1.00 85.81 81 THR A CA 1
ATOM 648 C C . THR A 1 81 ? 6.880 2.320 -10.327 1.00 85.81 81 THR A C 1
ATOM 650 O O . THR A 1 81 ? 7.795 1.781 -10.955 1.00 85.81 81 THR A O 1
ATOM 653 N N . CYS A 1 82 ? 5.646 2.493 -10.826 1.00 86.56 82 CYS A N 1
ATOM 654 C CA . CYS A 1 82 ? 5.206 2.093 -12.168 1.00 86.56 82 CYS A CA 1
ATOM 655 C C . CYS A 1 82 ? 5.654 0.669 -12.563 1.00 86.56 82 CYS A C 1
ATOM 657 O O . CYS A 1 82 ? 6.117 0.448 -13.685 1.00 86.56 82 CYS A O 1
ATOM 659 N N . SER A 1 83 ? 5.564 -0.274 -11.617 1.00 92.00 83 SER A N 1
ATOM 660 C CA . SER A 1 83 ? 5.905 -1.695 -11.768 1.00 92.00 83 SER A CA 1
ATOM 661 C C . SER A 1 83 ? 4.646 -2.535 -11.612 1.00 92.00 83 SER A C 1
ATOM 663 O O . SER A 1 83 ? 3.929 -2.371 -10.621 1.00 92.00 83 SER A O 1
ATOM 665 N N . TRP A 1 84 ? 4.376 -3.437 -12.558 1.00 93.00 84 TRP A N 1
ATOM 666 C CA . TRP A 1 84 ? 3.170 -4.275 -12.519 1.00 93.00 84 TRP A CA 1
ATOM 667 C C . TRP A 1 84 ? 3.097 -5.144 -11.252 1.00 93.00 84 TRP A C 1
ATOM 669 O O . TRP A 1 84 ? 2.017 -5.331 -10.699 1.00 93.00 84 TRP A O 1
ATOM 679 N N . VAL A 1 85 ? 4.245 -5.613 -10.748 1.00 94.56 85 VAL A N 1
ATOM 680 C CA . VAL A 1 85 ? 4.338 -6.442 -9.532 1.00 94.56 85 VAL A CA 1
ATOM 681 C C . VAL A 1 85 ? 3.882 -5.651 -8.313 1.00 94.56 85 VAL A C 1
ATOM 683 O O . VAL A 1 85 ? 3.083 -6.123 -7.507 1.00 94.56 85 VAL A O 1
ATOM 686 N N . VAL A 1 86 ? 4.382 -4.420 -8.195 1.00 95.62 86 VAL A N 1
ATOM 687 C CA . VAL A 1 86 ? 4.054 -3.511 -7.092 1.00 95.62 86 VAL A CA 1
ATOM 688 C C . VAL A 1 86 ? 2.595 -3.079 -7.187 1.00 95.62 86 VAL A C 1
ATOM 690 O O . VAL A 1 86 ? 1.913 -3.034 -6.167 1.00 95.62 86 VAL A O 1
ATOM 693 N N . ALA A 1 87 ? 2.099 -2.840 -8.405 1.00 95.06 87 ALA A N 1
ATOM 694 C CA . ALA A 1 87 ? 0.695 -2.540 -8.652 1.00 95.06 87 ALA A CA 1
ATOM 695 C C . ALA A 1 87 ? -0.227 -3.673 -8.191 1.00 95.06 87 ALA A C 1
ATOM 697 O O . ALA A 1 87 ? -1.143 -3.441 -7.404 1.00 95.06 87 ALA A O 1
ATOM 698 N N . LEU A 1 88 ? 0.067 -4.909 -8.602 1.00 95.56 88 LEU A N 1
ATOM 699 C CA . LEU A 1 88 ? -0.714 -6.079 -8.218 1.00 95.56 88 LEU A CA 1
ATOM 700 C C . LEU A 1 88 ? -0.692 -6.307 -6.700 1.00 95.56 88 LEU A C 1
ATOM 702 O O . LEU A 1 88 ? -1.745 -6.461 -6.084 1.00 95.56 88 LEU A O 1
ATOM 706 N N . LYS A 1 89 ? 0.488 -6.267 -6.071 1.00 97.19 89 LYS A N 1
ATOM 707 C CA . LYS A 1 89 ? 0.608 -6.417 -4.610 1.00 97.19 89 LYS A CA 1
ATOM 708 C C . LYS A 1 89 ? -0.088 -5.291 -3.849 1.00 97.19 89 LYS A C 1
ATOM 710 O O . LYS A 1 89 ? -0.688 -5.543 -2.808 1.00 97.19 89 LYS A O 1
ATOM 715 N N . GLY A 1 90 ? -0.039 -4.062 -4.363 1.00 96.25 90 GLY A N 1
ATOM 716 C CA . GLY A 1 90 ? -0.748 -2.935 -3.767 1.00 96.25 90 GLY A CA 1
ATOM 717 C C . GLY A 1 90 ? -2.268 -3.084 -3.846 1.00 96.25 90 GLY A C 1
ATOM 718 O O . GLY A 1 90 ? -2.952 -2.783 -2.870 1.00 96.25 90 GLY A O 1
ATOM 719 N N . LEU A 1 91 ? -2.793 -3.628 -4.948 1.00 95.31 91 LEU A N 1
ATOM 720 C CA . LEU A 1 91 ? -4.212 -3.978 -5.072 1.00 95.31 91 LEU A CA 1
ATOM 721 C C . LEU A 1 91 ? -4.619 -5.093 -4.103 1.00 95.31 91 LEU A C 1
ATOM 723 O O . LEU A 1 91 ? -5.657 -4.979 -3.460 1.00 95.31 91 LEU A O 1
ATOM 727 N N . VAL A 1 92 ? -3.791 -6.131 -3.943 1.00 95.25 92 VAL A N 1
ATOM 728 C CA . VAL A 1 92 ? -4.026 -7.200 -2.955 1.00 95.25 92 VAL A CA 1
ATOM 729 C C . VAL A 1 92 ? -4.067 -6.634 -1.534 1.00 95.25 92 VAL A C 1
ATOM 731 O O . VAL A 1 92 ? -4.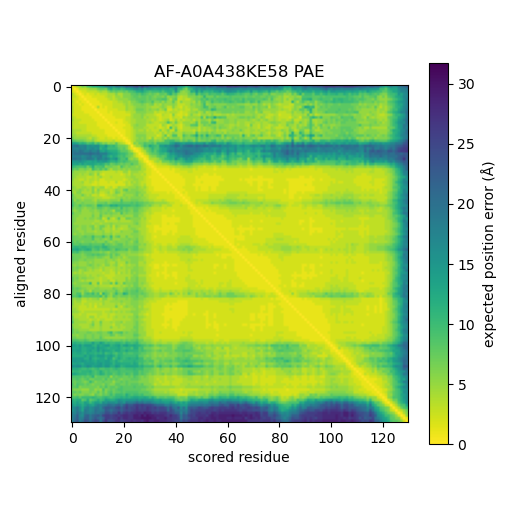979 -6.955 -0.771 1.00 95.25 92 VAL A O 1
ATOM 734 N N . LEU A 1 93 ? -3.116 -5.759 -1.186 1.00 96.38 93 LEU A N 1
ATOM 735 C CA . LEU A 1 93 ? -3.096 -5.096 0.116 1.00 96.38 93 LEU A CA 1
ATOM 736 C C . LEU A 1 93 ? -4.361 -4.252 0.322 1.00 96.38 93 LEU A C 1
ATOM 738 O O . LEU A 1 93 ? -5.001 -4.370 1.365 1.00 96.38 93 LEU A O 1
ATOM 742 N N . MET A 1 94 ? -4.765 -3.463 -0.679 1.00 95.19 94 MET A N 1
ATOM 743 C CA . MET A 1 94 ? -5.988 -2.661 -0.598 1.00 95.19 94 MET A CA 1
ATOM 744 C C . MET A 1 94 ? -7.256 -3.483 -0.483 1.00 95.19 94 MET A C 1
ATOM 746 O O . MET A 1 94 ? -8.140 -3.126 0.288 1.00 95.19 94 MET A O 1
ATOM 750 N N . HIS A 1 95 ? -7.357 -4.574 -1.233 1.00 93.88 95 HIS A N 1
ATOM 751 C CA . HIS A 1 95 ? -8.491 -5.474 -1.116 1.00 93.88 95 HIS A CA 1
ATOM 752 C C . HIS A 1 95 ? -8.627 -5.973 0.328 1.00 93.88 95 HIS A C 1
ATOM 754 O O . HIS A 1 95 ? -9.723 -5.958 0.881 1.00 93.88 95 HIS A O 1
ATOM 760 N N . GLY A 1 96 ? -7.513 -6.332 0.976 1.00 93.44 96 GLY A N 1
ATOM 761 C CA . GLY A 1 96 ? -7.527 -6.684 2.394 1.00 93.44 96 GLY A CA 1
ATOM 762 C C . GLY A 1 96 ? -7.967 -5.524 3.297 1.00 93.44 96 GLY A C 1
ATOM 763 O O . GLY A 1 96 ? -8.802 -5.745 4.166 1.00 93.44 96 GLY A O 1
ATOM 764 N N . VAL A 1 97 ? -7.507 -4.290 3.042 1.00 93.50 97 VAL A N 1
ATOM 765 C CA . VAL A 1 97 ? -7.964 -3.091 3.781 1.00 93.50 97 VAL A CA 1
ATOM 766 C C . VAL A 1 97 ? -9.476 -2.918 3.666 1.00 93.50 97 VAL A C 1
ATOM 768 O O . VAL A 1 97 ? -10.132 -2.739 4.684 1.00 93.50 97 VAL A O 1
ATOM 771 N N . LEU A 1 98 ? -10.039 -3.022 2.459 1.00 91.50 98 LEU A N 1
ATOM 772 C CA . LEU A 1 98 ? -11.481 -2.889 2.213 1.00 91.50 98 LEU A CA 1
ATOM 773 C C . LEU A 1 98 ? -12.310 -3.997 2.876 1.00 91.50 98 LEU A C 1
ATOM 775 O O . LEU A 1 98 ? -13.495 -3.810 3.137 1.00 91.50 98 LEU A O 1
ATOM 779 N N . ARG A 1 99 ? -11.696 -5.152 3.148 1.00 90.69 99 ARG A N 1
ATOM 780 C CA . ARG A 1 99 ? -12.320 -6.279 3.851 1.00 90.69 99 ARG A CA 1
ATOM 781 C C . ARG A 1 99 ? -12.122 -6.227 5.368 1.00 90.69 99 ARG A C 1
ATOM 783 O O . ARG A 1 99 ? -12.733 -7.037 6.063 1.00 90.69 99 ARG A O 1
ATOM 790 N N . CYS A 1 100 ? -11.305 -5.312 5.893 1.00 86.62 100 CYS A N 1
ATOM 791 C CA . CYS A 1 100 ? -11.157 -5.131 7.333 1.00 86.62 100 CYS A CA 1
ATOM 792 C C . CYS A 1 100 ? -12.456 -4.585 7.937 1.00 86.62 100 CYS A C 1
ATOM 794 O O . CYS A 1 100 ? -13.017 -3.603 7.453 1.00 86.62 100 CYS A O 1
ATOM 796 N N . ASN A 1 101 ? -12.893 -5.173 9.053 1.00 83.44 101 ASN A N 1
ATOM 797 C CA . ASN A 1 101 ? -14.053 -4.697 9.807 1.00 83.44 101 ASN A CA 1
ATOM 798 C C . ASN A 1 101 ? -13.694 -3.472 10.671 1.00 83.44 101 ASN A C 1
ATOM 800 O O . ASN A 1 101 ? -13.691 -3.538 11.898 1.00 83.44 101 ASN A O 1
ATOM 804 N N . ILE A 1 102 ? -13.295 -2.375 10.025 1.00 86.38 102 ILE A N 1
ATOM 805 C CA . ILE A 1 102 ? -12.894 -1.126 10.679 1.00 86.38 102 ILE A CA 1
ATOM 806 C C . ILE A 1 102 ? -13.818 -0.013 10.171 1.00 86.38 102 ILE A C 1
ATOM 808 O O . ILE A 1 102 ? -13.806 0.263 8.971 1.00 86.38 102 ILE A O 1
ATOM 812 N N . PRO A 1 103 ? -14.578 0.681 11.041 1.00 85.94 103 PRO A N 1
ATOM 813 C CA . PRO A 1 103 ? -15.538 1.707 10.613 1.00 85.94 103 PRO A CA 1
ATOM 814 C C . PRO A 1 103 ? -14.921 2.817 9.748 1.00 85.94 103 PRO A C 1
ATOM 816 O O . PRO A 1 103 ? -15.537 3.309 8.806 1.00 85.94 103 PRO A O 1
ATOM 819 N N . ALA A 1 104 ? -13.662 3.179 10.009 1.00 84.88 104 ALA A N 1
ATOM 820 C CA . ALA A 1 104 ? -12.941 4.183 9.227 1.00 84.88 104 ALA A CA 1
ATOM 821 C C . ALA A 1 104 ? -12.743 3.783 7.749 1.00 84.88 104 ALA A C 1
ATOM 823 O O . ALA A 1 104 ? -12.684 4.657 6.888 1.00 84.88 104 ALA A O 1
ATOM 824 N N . VAL A 1 105 ? -12.681 2.483 7.437 1.00 86.50 105 VAL A N 1
ATOM 825 C CA . VAL A 1 105 ? -12.525 1.979 6.060 1.00 86.50 105 VAL A CA 1
ATOM 826 C C . VAL A 1 105 ? -13.786 2.226 5.231 1.00 86.50 105 VAL A C 1
ATOM 828 O O . VAL A 1 105 ? -13.689 2.548 4.049 1.00 86.50 105 VAL A O 1
ATOM 831 N N . GLN A 1 106 ? -14.967 2.151 5.848 1.00 82.25 106 GLN A N 1
ATOM 832 C CA . GLN A 1 106 ? -16.244 2.398 5.165 1.00 82.25 106 GLN A CA 1
ATOM 833 C C . GLN A 1 106 ? -16.361 3.851 4.673 1.00 82.25 106 GLN A C 1
ATOM 835 O O . GLN A 1 106 ? -17.033 4.123 3.685 1.00 82.25 106 GLN A O 1
ATOM 840 N N . ASN A 1 107 ? -15.638 4.772 5.317 1.00 85.19 107 ASN A N 1
ATOM 841 C CA . ASN A 1 107 ? -15.628 6.198 4.996 1.00 85.19 107 ASN A CA 1
ATOM 842 C C . ASN A 1 107 ? -14.568 6.598 3.950 1.00 85.19 107 ASN A C 1
ATOM 844 O O . ASN A 1 107 ? -14.402 7.784 3.678 1.00 85.19 107 ASN A O 1
ATOM 848 N N . ILE A 1 108 ? -13.833 5.645 3.358 1.00 84.12 108 ILE A N 1
ATOM 849 C CA . ILE A 1 108 ? -12.809 5.952 2.340 1.00 84.12 108 ILE A CA 1
ATOM 850 C C . ILE A 1 108 ? -13.441 6.575 1.084 1.00 84.12 108 ILE A C 1
ATOM 852 O O . ILE A 1 108 ? -12.833 7.433 0.445 1.00 84.12 108 ILE A O 1
ATOM 856 N N . GLY A 1 109 ? -14.657 6.153 0.722 1.00 84.94 109 GLY A N 1
ATOM 857 C CA . GLY A 1 109 ? -15.316 6.583 -0.509 1.00 84.94 109 GLY A CA 1
ATOM 858 C C . GLY A 1 109 ? -14.569 6.081 -1.749 1.00 84.94 109 GLY A C 1
ATOM 859 O O . GLY A 1 109 ? -14.684 4.913 -2.117 1.00 84.94 109 GLY A O 1
ATOM 860 N N . ARG A 1 110 ? -13.794 6.958 -2.402 1.00 84.81 110 ARG A N 1
ATOM 861 C CA . ARG A 1 110 ? -12.993 6.623 -3.594 1.00 84.81 110 ARG A CA 1
ATOM 862 C C . ARG A 1 110 ? -11.597 6.138 -3.195 1.00 84.81 110 ARG A C 1
ATOM 864 O O . ARG A 1 110 ? -11.001 6.630 -2.241 1.00 84.81 110 ARG A O 1
ATOM 871 N N . LEU A 1 111 ? -11.038 5.204 -3.967 1.00 87.38 111 LEU A N 1
ATOM 872 C CA . LEU A 1 111 ? -9.654 4.762 -3.780 1.00 87.38 111 LEU A CA 1
ATOM 873 C C . LEU A 1 111 ? -8.668 5.948 -3.858 1.00 87.38 111 LEU A C 1
ATOM 875 O O . LEU A 1 111 ? -8.822 6.814 -4.721 1.00 87.38 111 LEU A O 1
ATOM 879 N N . PRO A 1 112 ? -7.612 5.966 -3.022 1.00 87.56 112 PRO A N 1
ATOM 880 C CA . PRO A 1 112 ? -6.632 7.055 -2.969 1.00 87.56 112 PRO A CA 1
ATOM 881 C C . PRO A 1 112 ? -5.647 7.051 -4.151 1.00 87.56 112 PRO A C 1
ATOM 883 O O . PRO A 1 112 ? -4.693 7.827 -4.163 1.00 87.56 112 PRO A O 1
ATOM 886 N N . PHE A 1 113 ? -5.824 6.153 -5.119 1.00 90.38 113 PHE A N 1
ATOM 887 C CA . PHE A 1 113 ? -5.003 6.027 -6.316 1.00 90.38 113 PHE A CA 1
ATOM 888 C C . PHE A 1 113 ? -5.865 5.622 -7.513 1.00 90.38 113 PHE A C 1
ATOM 890 O O . PHE A 1 113 ? -6.902 4.978 -7.358 1.00 90.38 113 PHE A O 1
ATOM 897 N N . ASP A 1 114 ? -5.397 5.971 -8.708 1.00 91.00 114 ASP A N 1
ATOM 898 C CA . ASP A 1 114 ? -6.014 5.613 -9.981 1.00 91.00 114 ASP A CA 1
ATOM 899 C C . ASP A 1 114 ? -5.012 4.816 -10.825 1.00 91.00 114 ASP A C 1
ATOM 901 O O . ASP A 1 114 ? -3.890 5.263 -11.067 1.00 91.00 114 ASP A O 1
ATOM 905 N N . LEU A 1 115 ? -5.414 3.615 -11.241 1.00 90.75 115 LEU A N 1
ATOM 906 C CA . LEU A 1 115 ? -4.621 2.720 -12.086 1.00 90.75 115 LEU A CA 1
ATOM 907 C C . LEU A 1 115 ? -5.224 2.549 -13.490 1.00 90.75 115 LEU A C 1
ATOM 909 O O . LEU A 1 115 ? -4.717 1.740 -14.263 1.00 90.75 115 LEU A O 1
ATOM 913 N N . SER A 1 116 ? -6.267 3.305 -13.850 1.00 90.81 116 SER A N 1
ATOM 914 C CA . SER A 1 116 ? -6.938 3.218 -15.160 1.00 90.81 116 SER A CA 1
ATOM 915 C C . SER A 1 116 ? -5.977 3.417 -16.339 1.00 90.81 116 SER A C 1
ATOM 917 O O . SER A 1 116 ? -6.045 2.699 -17.332 1.00 90.81 116 SER A O 1
ATOM 919 N N . ASN A 1 117 ? -5.017 4.332 -16.189 1.00 89.31 117 ASN A N 1
ATOM 920 C CA . ASN A 1 117 ? -3.983 4.636 -17.181 1.00 89.31 117 ASN A CA 1
ATOM 921 C C . ASN A 1 117 ? -2.630 3.965 -16.882 1.00 89.31 117 ASN A C 1
ATOM 923 O O . ASN A 1 117 ? -1.591 4.385 -17.403 1.00 89.31 117 ASN A O 1
ATOM 927 N N . PHE A 1 118 ? -2.608 2.945 -16.019 1.00 90.31 118 PHE A N 1
ATOM 928 C CA . PHE A 1 118 ? -1.369 2.312 -15.583 1.00 90.31 118 PHE A CA 1
ATOM 929 C C . PHE A 1 118 ? -0.595 1.689 -16.757 1.00 90.31 118 PHE A C 1
ATOM 931 O O . PHE A 1 118 ? -1.130 0.925 -17.564 1.00 90.31 118 PHE A O 1
ATOM 938 N N . ARG A 1 119 ? 0.712 1.972 -16.824 1.00 88.50 119 ARG A N 1
ATOM 939 C CA . ARG A 1 119 ? 1.643 1.350 -17.773 1.00 88.50 119 ARG A CA 1
ATOM 940 C C . ARG A 1 119 ? 2.892 0.880 -17.048 1.00 88.50 119 ARG A C 1
ATOM 942 O O . ARG A 1 119 ? 3.573 1.664 -16.394 1.00 88.50 119 ARG A O 1
ATOM 949 N N . ASP A 1 120 ? 3.216 -0.395 -17.226 1.00 88.69 120 ASP A N 1
ATOM 950 C CA . ASP A 1 120 ? 4.422 -0.979 -16.650 1.00 88.69 120 ASP A CA 1
ATOM 951 C C . ASP A 1 120 ? 5.684 -0.409 -17.312 1.00 88.69 120 ASP A C 1
ATOM 953 O O . ASP A 1 120 ? 5.856 -0.470 -18.536 1.00 88.69 120 ASP A O 1
ATOM 957 N N . SER A 1 121 ? 6.589 0.127 -16.494 1.00 80.50 121 SER A N 1
ATOM 958 C CA . SER A 1 121 ? 7.805 0.803 -16.962 1.00 80.50 121 SER A CA 1
ATOM 959 C C . SER A 1 121 ? 8.747 -0.147 -17.694 1.00 80.50 121 SER A C 1
ATOM 961 O O . SER A 1 121 ? 9.461 0.267 -18.608 1.00 80.50 121 SER A O 1
ATOM 963 N N . TYR A 1 122 ? 8.716 -1.440 -17.359 1.00 69.00 122 TYR A N 1
ATOM 964 C CA . TYR A 1 122 ? 9.556 -2.442 -18.010 1.00 69.00 122 TYR A CA 1
ATOM 965 C C . TYR A 1 122 ? 9.098 -2.802 -19.432 1.00 69.00 122 TYR A C 1
ATOM 967 O O . TYR A 1 122 ? 9.872 -3.419 -20.166 1.00 69.00 122 TYR A O 1
ATOM 975 N N . ARG A 1 123 ? 7.895 -2.388 -19.868 1.00 59.75 123 ARG A N 1
ATOM 976 C CA . ARG A 1 123 ? 7.468 -2.514 -21.277 1.00 59.75 123 ARG A CA 1
ATOM 977 C C . ARG A 1 123 ? 8.108 -1.463 -22.192 1.00 59.75 123 ARG A C 1
ATOM 979 O O . ARG A 1 123 ? 8.109 -1.665 -23.402 1.00 59.75 123 ARG A O 1
ATOM 986 N N . LYS A 1 124 ? 8.669 -0.371 -21.652 1.00 57.41 124 LYS A N 1
ATOM 987 C CA . LYS A 1 124 ? 9.274 0.704 -22.462 1.00 57.41 124 LYS A CA 1
ATOM 988 C C . LYS A 1 124 ? 10.687 0.387 -22.968 1.00 57.41 124 LYS A C 1
ATOM 990 O O . LYS A 1 124 ? 11.054 0.885 -24.021 1.00 57.41 124 LYS A O 1
ATOM 995 N N . SER A 1 125 ? 11.464 -0.471 -22.300 1.00 55.12 125 SER A N 1
ATOM 996 C CA . SER A 1 125 ? 12.885 -0.675 -22.655 1.00 55.12 125 SER A CA 1
ATOM 997 C C . SER A 1 125 ? 13.139 -1.594 -23.866 1.00 55.12 125 SER A C 1
ATOM 999 O O . SER A 1 125 ? 14.275 -2.010 -24.073 1.00 55.12 125 SER A O 1
ATOM 1001 N N . GLY A 1 126 ? 12.101 -1.981 -24.618 1.00 50.28 126 GLY A N 1
ATOM 1002 C CA . GLY A 1 126 ? 12.202 -2.934 -25.734 1.00 50.28 126 GLY A CA 1
ATOM 1003 C C . GLY A 1 126 ? 12.098 -2.327 -27.137 1.00 50.28 126 GLY A C 1
ATOM 1004 O O . GLY A 1 126 ? 12.214 -3.068 -28.104 1.00 50.28 126 GLY A O 1
ATOM 1005 N N . ARG A 1 127 ? 11.850 -1.017 -27.278 1.00 52.31 127 ARG A N 1
ATOM 1006 C CA . ARG A 1 127 ? 11.723 -0.349 -28.586 1.00 52.31 127 ARG A CA 1
ATOM 1007 C C . ARG A 1 127 ? 12.326 1.052 -28.552 1.00 52.31 127 ARG A C 1
ATOM 1009 O O . ARG A 1 127 ? 11.586 2.012 -28.404 1.00 52.31 127 ARG A O 1
ATOM 1016 N N . THR A 1 128 ? 13.642 1.148 -28.702 1.00 51.12 128 THR A N 1
ATOM 1017 C CA . THR A 1 128 ? 14.326 2.351 -29.208 1.00 51.12 128 THR A CA 1
ATOM 1018 C C . THR A 1 128 ? 15.664 1.930 -29.814 1.00 51.12 128 THR A C 1
ATOM 1020 O O . THR A 1 128 ? 16.695 2.057 -29.166 1.00 51.12 128 THR A O 1
ATOM 1023 N N . TRP A 1 129 ? 15.608 1.376 -31.023 1.00 49.69 129 TRP A N 1
ATOM 1024 C CA . TRP A 1 129 ? 16.651 1.499 -32.043 1.00 49.69 129 TRP A CA 1
ATOM 1025 C C . TRP A 1 129 ? 15.895 1.491 -33.376 1.00 49.69 129 TRP A C 1
ATOM 1027 O O . TRP A 1 129 ? 15.508 0.429 -33.863 1.00 49.69 129 TRP A O 1
ATOM 1037 N N . VAL A 1 130 ? 15.540 2.687 -33.846 1.00 39.84 130 VAL A N 1
ATOM 1038 C CA . VAL A 1 130 ? 15.219 2.969 -35.252 1.00 39.84 130 VAL A CA 1
ATOM 1039 C C . VAL A 1 130 ? 16.350 3.851 -35.741 1.00 39.84 130 VAL A C 1
ATOM 1041 O O . VAL A 1 130 ? 16.717 4.754 -34.951 1.00 39.84 130 VAL A O 1
#

Radius of gyration: 15.42 Å; Cα contacts (8 Å, |Δi|>4): 109; chains: 1; bounding box: 35×30×52 Å

Foldseek 3Di:
DVVVQLVVQVVVLVVQLVCLCVVCVPDPDDSVQLNLLSVQLGPDPPDGPVVSLVVNVVVCVVDVVSVVVSLVSLQCQCVPVLAVSSVVSSVVSVVVLCVDPDPVSVVPPDRSHDCPVRDRPVVPPPDPDD

Solvent-accessible surface area (backbone atoms only — not comparable to full-atom values): 7602 Å² total; per-residue (Å²): 114,69,66,61,53,48,52,53,33,52,52,52,50,52,52,50,38,51,50,37,56,58,60,28,83,82,46,100,57,66,38,67,54,58,37,33,52,49,57,30,33,34,61,56,84,90,62,78,42,59,69,36,45,52,47,57,48,52,49,39,72,73,36,69,77,45,46,62,58,48,47,51,52,50,28,53,50,50,69,73,62,34,40,61,56,27,43,51,36,45,49,54,53,47,53,50,52,73,67,46,98,45,77,72,54,74,69,56,82,65,74,78,60,84,66,90,84,66,62,48,56,82,69,60,82,78,74,87,85,129

Nearest PDB structures (foldseek):
  1mhq-assembly2_B  TM=8.611E-01  e=4.459E-01  Homo sapiens
  1jpl-assembly1_A  TM=8.463E-01  e=4.703E-01  Homo sapiens
  3g2s-assembly1_A  TM=7.830E-01  e=6.143E-01  Homo sapiens

InterPro domains:
  IPR008942 ENTH/VHS [G3DSA:1.25.40.90] (4-130)
  IPR008942 ENTH/VHS [SSF48464] (33-123)
  IPR011417 AP180 N-terminal homology (ANTH) domain [PF07651] (33-120)
  IPR013809 ENTH domain [PS50942] (25-130)
  IPR045192 Clathrin coat assembly protein AP180-like [PTHR22951] (1-125)
  IPR048050 AP180-like N-terminal domain, plants [cd16987] (33-127)

pLDDT: mean 85.42, std 12.22, range [39.84, 97.19]

Secondary structure (DSSP, 8-state):
-HHHHHHHHHHHHHHHHHHHHHHGGG-SS-HHHHHHHHHHT-S-TT---HHHHHHHHHHHHH-GGGHHHHHHHHHHHHHHH--HHHHHHHHHHHHHHHHS--HHHHTT-S-SS--TT---GGGGGG----

Mean predicted aligned error: 6.49 Å

Organism: Vitis vinifera (NCBI:txid29760)

Sequence (130 aa):
MKLWRRASGALKDKNSMLIASLSSRNAPWNPRFEVTIIKATSHDESKVDYENIKRVFAWLHASPAYLKPLLSALSTRLQKTCSWVVALKGLVLMHGVLRCNIPAVQNIG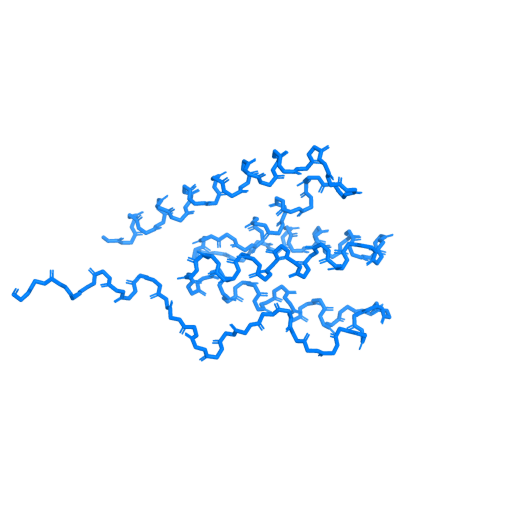RLPFDLSNFRDSYRKSGRTWV